Protein AF-A0AA91IYN9-F1 (afdb_monomer_lite)

pLDDT: mean 90.61, std 8.51, range [51.19, 97.06]

Structure (mmCIF, N/CA/C/O backbone):
data_AF-A0AA91IYN9-F1
#
_entry.id   AF-A0AA91IYN9-F1
#
loop_
_atom_site.group_PDB
_atom_site.id
_atom_site.type_symbol
_atom_site.label_atom_id
_atom_site.label_alt_id
_atom_site.label_comp_id
_atom_site.label_asym_id
_atom_site.label_entity_id
_atom_site.label_seq_id
_atom_site.pdbx_PDB_ins_code
_atom_site.Cartn_x
_atom_site.Cartn_y
_atom_site.Cartn_z
_atom_site.occupancy
_atom_site.B_iso_or_equiv
_atom_site.auth_seq_id
_atom_site.auth_comp_id
_atom_site.auth_asym_id
_atom_site.auth_atom_id
_atom_site.pdbx_PDB_model_num
ATOM 1 N N . MET A 1 1 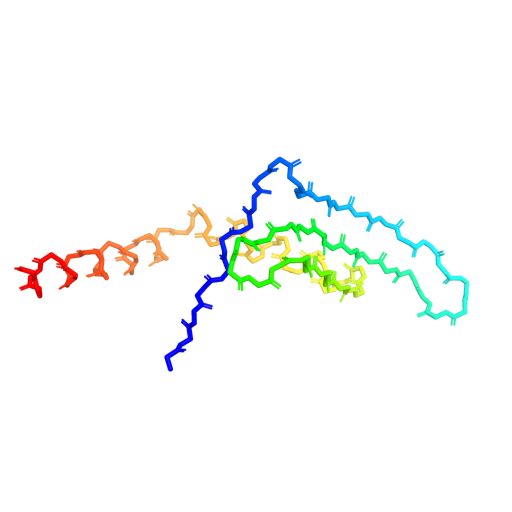? -7.279 22.866 3.675 1.00 51.19 1 MET A N 1
ATOM 2 C CA . MET A 1 1 ? -7.966 21.661 4.182 1.00 51.19 1 MET A CA 1
ATOM 3 C C . MET A 1 1 ? -7.450 20.498 3.352 1.00 51.19 1 MET A C 1
ATOM 5 O O . MET A 1 1 ? -7.600 20.550 2.140 1.00 51.19 1 MET A O 1
ATOM 9 N N . THR A 1 2 ? -6.720 19.555 3.948 1.00 65.19 2 THR A N 1
ATOM 10 C CA . THR A 1 2 ? -6.110 18.439 3.205 1.00 65.19 2 THR A CA 1
ATOM 11 C C . THR A 1 2 ? -7.116 17.298 3.141 1.00 65.19 2 THR A C 1
ATOM 13 O O . THR A 1 2 ? -7.446 16.724 4.176 1.00 65.19 2 THR A O 1
ATOM 16 N N . THR A 1 3 ? -7.636 16.998 1.953 1.00 79.62 3 THR A N 1
ATOM 17 C CA . THR A 1 3 ? -8.534 15.855 1.746 1.00 79.62 3 THR A CA 1
ATOM 18 C C . THR A 1 3 ? -7.703 14.579 1.685 1.00 79.62 3 THR A C 1
ATOM 20 O O . THR A 1 3 ? -6.750 14.494 0.912 1.00 79.62 3 THR A O 1
ATOM 23 N N . LEU A 1 4 ? -8.040 13.595 2.520 1.00 84.94 4 LEU A N 1
ATOM 24 C CA . LEU A 1 4 ? -7.430 12.270 2.443 1.00 84.94 4 LEU A CA 1
ATOM 25 C C . LEU A 1 4 ? -7.971 11.535 1.217 1.00 84.94 4 LEU A C 1
ATOM 27 O O . LEU A 1 4 ? -9.183 11.501 1.011 1.00 84.94 4 LEU A O 1
ATOM 31 N N . ILE A 1 5 ? -7.081 10.905 0.453 1.00 89.25 5 ILE A N 1
ATOM 32 C CA . ILE A 1 5 ? -7.486 9.972 -0.602 1.00 89.25 5 ILE A CA 1
ATOM 33 C C . ILE A 1 5 ? -8.174 8.751 0.026 1.00 89.25 5 ILE A C 1
ATOM 35 O O . ILE A 1 5 ? -7.782 8.289 1.102 1.00 89.25 5 ILE A O 1
ATOM 39 N N . GLN A 1 6 ? -9.210 8.250 -0.633 1.00 89.06 6 GLN A N 1
ATOM 40 C CA . GLN A 1 6 ? -9.983 7.059 -0.289 1.00 89.06 6 GLN A CA 1
ATOM 41 C C . GLN A 1 6 ? -9.965 6.119 -1.506 1.00 89.06 6 GLN A C 1
ATOM 43 O O . GLN A 1 6 ? -10.948 6.040 -2.246 1.00 89.06 6 GLN A O 1
ATOM 48 N N . PRO A 1 7 ? -8.828 5.446 -1.760 1.00 89.50 7 PRO A N 1
ATOM 49 C CA . PRO A 1 7 ? -8.668 4.618 -2.949 1.00 89.50 7 PRO A CA 1
ATOM 50 C C . PRO A 1 7 ? -9.654 3.445 -2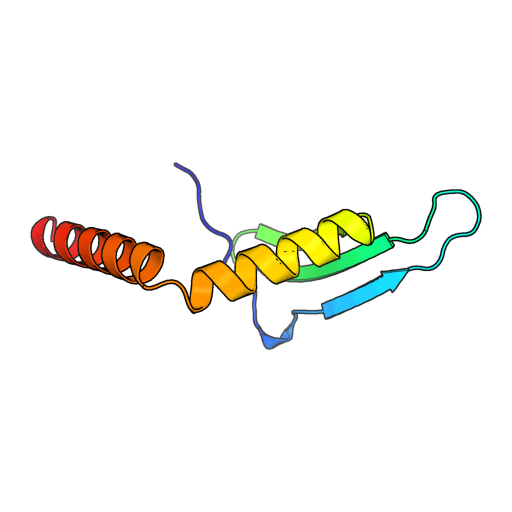.958 1.00 89.50 7 PRO A C 1
ATOM 52 O O . PRO A 1 7 ? -9.815 2.777 -1.935 1.00 89.50 7 PRO A O 1
ATOM 55 N N . ASP A 1 8 ? -10.267 3.159 -4.113 1.00 92.25 8 ASP A N 1
ATOM 56 C CA . ASP A 1 8 ? -11.109 1.972 -4.295 1.00 92.25 8 ASP A CA 1
ATOM 57 C C . ASP A 1 8 ? -10.243 0.709 -4.130 1.00 92.25 8 ASP A C 1
ATOM 59 O O . ASP A 1 8 ? -9.352 0.469 -4.961 1.00 92.25 8 ASP A O 1
ATOM 63 N N . PRO A 1 9 ? -10.503 -0.129 -3.105 1.00 90.94 9 PRO A N 1
ATOM 64 C CA . PRO A 1 9 ? -9.718 -1.331 -2.842 1.00 90.94 9 PRO A CA 1
ATOM 65 C C . PRO A 1 9 ? -9.661 -2.300 -4.027 1.00 90.94 9 PRO A C 1
ATOM 67 O O . PRO A 1 9 ? -8.675 -3.017 -4.176 1.00 90.94 9 PRO A O 1
ATOM 70 N N . ASN A 1 10 ? -10.681 -2.311 -4.892 1.00 95.06 10 ASN A N 1
ATOM 71 C CA . ASN A 1 10 ? -10.754 -3.209 -6.048 1.00 95.06 10 ASN A CA 1
ATOM 72 C C . ASN A 1 10 ? -9.868 -2.757 -7.216 1.00 95.06 10 ASN A C 1
ATOM 74 O O . ASN A 1 10 ? -9.591 -3.533 -8.132 1.00 95.06 10 ASN A O 1
ATOM 78 N N . THR A 1 11 ? -9.428 -1.499 -7.199 1.00 94.69 11 THR A N 1
ATOM 79 C CA . THR A 1 11 ? -8.571 -0.916 -8.240 1.00 94.69 11 THR A CA 1
ATOM 80 C C . THR A 1 11 ? -7.109 -0.830 -7.817 1.00 94.69 11 THR A C 1
ATOM 82 O O . THR A 1 11 ? -6.254 -0.540 -8.657 1.00 94.69 11 THR A O 1
ATOM 85 N N . LEU A 1 12 ? -6.810 -1.106 -6.540 1.00 94.88 12 LEU A N 1
ATOM 86 C CA . LEU A 1 12 ? -5.466 -1.028 -5.988 1.00 94.88 12 LEU A CA 1
ATOM 87 C C . LEU A 1 12 ? -4.551 -2.072 -6.640 1.00 94.88 12 LEU A C 1
ATOM 89 O O . LEU A 1 12 ? -4.781 -3.279 -6.556 1.00 94.88 12 LEU A O 1
ATOM 93 N N . ARG A 1 13 ? -3.477 -1.605 -7.275 1.00 96.25 13 ARG A N 1
ATOM 94 C CA . ARG A 1 13 ? -2.452 -2.437 -7.907 1.00 96.25 13 ARG A CA 1
ATOM 95 C C . ARG A 1 13 ? -1.072 -2.005 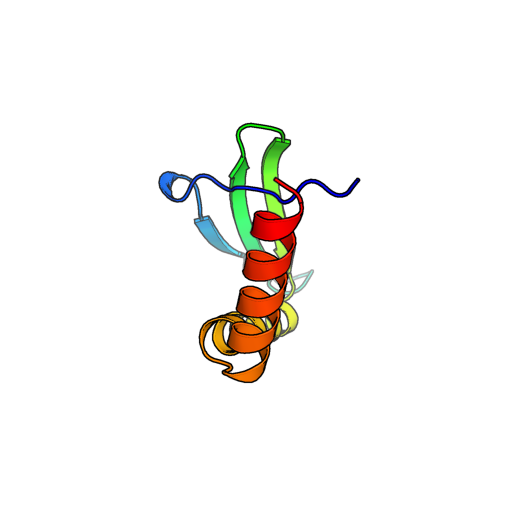-7.451 1.00 96.25 13 ARG A C 1
ATOM 97 O O . ARG A 1 13 ? -0.756 -0.818 -7.455 1.00 96.25 13 ARG A O 1
ATOM 104 N N . VAL A 1 14 ? -0.249 -2.987 -7.103 1.00 95.75 14 VAL A N 1
ATOM 105 C CA . VAL A 1 14 ? 1.173 -2.807 -6.810 1.00 95.75 14 VAL A CA 1
ATOM 106 C C . VAL A 1 14 ? 1.968 -3.512 -7.899 1.00 95.75 14 VAL A C 1
ATOM 108 O O . VAL A 1 14 ? 1.691 -4.672 -8.201 1.00 95.75 14 VAL A O 1
ATOM 111 N N . SER A 1 15 ? 2.945 -2.820 -8.480 1.00 96.50 15 SER A N 1
ATOM 112 C CA . SER A 1 15 ? 3.759 -3.348 -9.580 1.00 96.50 15 SER A CA 1
ATOM 113 C C . SER A 1 15 ? 5.239 -3.061 -9.359 1.00 96.50 15 SER A C 1
ATOM 115 O O . SER A 1 15 ? 5.594 -1.985 -8.879 1.00 96.50 15 SER A O 1
ATOM 117 N N . TYR A 1 16 ? 6.089 -4.008 -9.758 1.00 96.25 16 TYR A N 1
ATOM 118 C CA . TYR A 1 16 ? 7.540 -3.848 -9.851 1.00 96.25 16 TYR A CA 1
ATOM 119 C C . TYR A 1 16 ? 7.923 -3.576 -11.309 1.00 96.25 16 TYR A C 1
ATOM 121 O O . TYR A 1 16 ? 7.521 -4.320 -12.203 1.00 96.25 16 TYR A O 1
ATOM 129 N N . HIS A 1 17 ? 8.708 -2.533 -11.549 1.00 94.69 17 HIS A N 1
ATOM 130 C CA . HIS A 1 17 ? 9.144 -2.085 -12.869 1.00 94.69 17 HIS A CA 1
ATOM 131 C C . HIS A 1 17 ? 10.664 -2.175 -12.953 1.00 94.69 17 HIS A C 1
ATOM 133 O O . HIS A 1 17 ? 11.344 -1.245 -12.513 1.00 94.69 17 HIS A O 1
ATOM 139 N N . PRO A 1 18 ? 11.217 -3.266 -13.503 1.00 91.94 18 PRO A N 1
ATOM 140 C CA . PRO A 1 18 ? 12.655 -3.375 -13.647 1.00 91.94 18 PRO A CA 1
ATOM 141 C C . PRO A 1 18 ? 13.145 -2.423 -14.746 1.00 91.94 18 PRO A C 1
ATOM 143 O O . PRO A 1 18 ? 12.609 -2.431 -15.861 1.00 91.94 18 PRO A O 1
ATOM 146 N N . ARG A 1 19 ? 14.162 -1.603 -14.466 1.00 87.81 19 ARG A N 1
ATOM 147 C CA . ARG A 1 19 ? 14.757 -0.696 -15.464 1.00 87.81 19 ARG A CA 1
ATOM 148 C C . ARG A 1 19 ? 16.265 -0.623 -15.328 1.00 87.81 19 ARG A C 1
ATOM 150 O O . ARG A 1 19 ? 16.818 -0.171 -14.335 1.00 87.81 19 ARG A O 1
ATOM 157 N N . ARG A 1 20 ? 16.940 -0.973 -16.422 1.00 75.38 20 ARG A N 1
ATOM 158 C CA . ARG A 1 20 ? 18.403 -1.041 -16.479 1.00 75.38 20 ARG A CA 1
ATOM 159 C C . ARG A 1 20 ? 19.099 0.326 -16.386 1.00 75.38 20 ARG A C 1
ATOM 161 O O . ARG A 1 20 ? 20.243 0.370 -15.952 1.00 75.38 20 ARG A O 1
ATOM 168 N N . THR A 1 21 ? 18.462 1.407 -16.835 1.00 83.06 21 THR A N 1
ATOM 169 C CA . THR A 1 21 ? 19.078 2.748 -16.915 1.00 83.06 21 THR A CA 1
ATOM 170 C C . THR A 1 21 ? 18.780 3.624 -15.707 1.00 83.06 21 THR A C 1
ATOM 172 O O . THR A 1 21 ? 19.666 4.334 -15.245 1.00 83.06 21 THR A O 1
ATOM 175 N N . ASP A 1 22 ? 17.552 3.551 -15.195 1.00 80.06 22 ASP A N 1
ATOM 176 C CA . ASP A 1 22 ? 17.033 4.507 -14.206 1.00 80.06 22 ASP A CA 1
ATOM 177 C C . ASP A 1 22 ? 16.942 3.896 -12.797 1.00 80.06 22 ASP A C 1
ATOM 179 O O . ASP A 1 22 ? 16.562 4.579 -11.849 1.00 80.06 22 ASP A O 1
ATOM 183 N N . GLY A 1 23 ? 17.292 2.611 -12.667 1.00 88.12 23 GLY A N 1
ATOM 184 C CA . GLY A 1 23 ? 17.021 1.812 -11.481 1.00 88.12 23 GLY A CA 1
ATOM 185 C C . GLY A 1 23 ? 15.585 1.296 -11.460 1.00 88.12 23 GLY A C 1
ATOM 186 O O . GLY A 1 23 ? 14.687 1.825 -12.118 1.00 88.12 23 GLY A O 1
ATOM 187 N N . ASP A 1 24 ? 15.379 0.221 -10.712 1.00 95.06 24 ASP A N 1
ATOM 188 C CA . ASP A 1 24 ? 14.066 -0.392 -10.577 1.00 95.06 24 ASP A CA 1
ATOM 189 C C . ASP A 1 24 ? 13.094 0.545 -9.847 1.00 95.06 24 ASP A C 1
ATOM 191 O O . ASP A 1 24 ? 13.496 1.391 -9.047 1.00 95.06 24 ASP A O 1
ATOM 195 N N . ALA A 1 25 ? 11.797 0.397 -10.112 1.00 95.44 25 ALA A N 1
ATOM 196 C CA . ALA A 1 25 ? 10.763 1.203 -9.473 1.00 95.44 25 ALA A CA 1
ATOM 197 C C . ALA A 1 25 ? 9.587 0.348 -9.006 1.00 95.44 25 ALA A C 1
ATOM 199 O O . ALA A 1 25 ? 9.190 -0.611 -9.661 1.00 95.44 25 ALA A O 1
ATOM 200 N N . ILE A 1 26 ? 8.976 0.740 -7.894 1.00 96.56 26 ILE A N 1
ATOM 201 C CA . ILE A 1 26 ? 7.714 0.179 -7.409 1.00 96.56 26 ILE A CA 1
ATOM 202 C C . ILE A 1 26 ? 6.624 1.210 -7.638 1.00 96.56 26 ILE A C 1
ATOM 204 O O . ILE A 1 26 ? 6.815 2.373 -7.296 1.00 96.56 26 ILE A O 1
ATOM 208 N N . SER A 1 27 ? 5.471 0.811 -8.165 1.00 96.31 27 SER A N 1
ATOM 209 C CA . SER A 1 27 ? 4.317 1.706 -8.272 1.00 96.31 27 SER A CA 1
ATOM 210 C C . SER A 1 27 ? 3.114 1.193 -7.501 1.00 96.31 27 SER A C 1
ATOM 212 O O . SER A 1 27 ? 2.823 -0.002 -7.553 1.00 96.31 27 SER A O 1
ATOM 214 N N . ILE A 1 28 ? 2.362 2.114 -6.905 1.00 95.94 28 ILE A N 1
ATOM 215 C CA . ILE A 1 28 ? 0.993 1.896 -6.439 1.00 95.94 28 ILE A CA 1
ATOM 216 C C . ILE A 1 28 ? 0.055 2.664 -7.366 1.00 95.94 28 ILE A C 1
ATOM 218 O O . ILE A 1 28 ? 0.266 3.850 -7.621 1.00 95.94 28 ILE A O 1
ATOM 222 N N . GLN A 1 29 ? -0.976 1.988 -7.859 1.00 96.56 29 GLN A N 1
ATOM 223 C CA . GLN A 1 29 ? -2.032 2.568 -8.678 1.00 96.56 29 GLN A CA 1
ATOM 224 C C . GLN A 1 29 ? -3.394 2.277 -8.054 1.00 96.56 29 GLN A C 1
ATOM 226 O O . GLN A 1 29 ? -3.632 1.160 -7.609 1.00 96.56 29 GLN A O 1
ATOM 231 N N . CYS A 1 30 ? -4.289 3.256 -8.062 1.00 96.44 30 CYS A N 1
ATOM 232 C CA . CYS A 1 30 ? -5.681 3.108 -7.643 1.00 96.44 30 CYS A CA 1
ATOM 233 C C . CYS A 1 30 ? -6.543 4.198 -8.282 1.00 96.44 30 CYS A C 1
ATOM 235 O O . CYS A 1 30 ? -6.026 5.214 -8.747 1.00 96.44 30 CYS A O 1
ATOM 237 N N . ASP A 1 31 ? -7.853 3.993 -8.288 1.00 96.25 31 ASP A N 1
ATOM 238 C CA . ASP A 1 31 ? -8.823 5.023 -8.628 1.00 96.25 31 ASP A CA 1
ATOM 239 C C . ASP A 1 31 ? -9.456 5.561 -7.327 1.00 96.25 31 ASP A C 1
ATOM 241 O O . ASP A 1 31 ? -9.738 4.810 -6.391 1.00 96.25 31 ASP A O 1
ATOM 245 N N . ASP A 1 32 ? -9.641 6.876 -7.250 1.00 93.06 32 ASP A N 1
ATOM 246 C CA . ASP A 1 32 ? -10.289 7.587 -6.148 1.00 93.06 32 ASP A CA 1
ATOM 247 C C . ASP A 1 32 ? -11.493 8.384 -6.696 1.00 93.06 32 ASP A C 1
ATOM 249 O O . ASP A 1 32 ? -11.345 9.080 -7.705 1.00 93.06 32 ASP A O 1
ATOM 253 N N . PRO A 1 33 ? -12.685 8.330 -6.070 1.00 87.44 33 PRO A N 1
ATOM 254 C CA . PRO A 1 33 ? -13.877 9.001 -6.598 1.00 87.44 33 PRO A CA 1
ATOM 255 C C . PRO A 1 33 ? -13.759 10.526 -6.728 1.00 87.44 33 PRO A C 1
ATOM 257 O O . PRO A 1 33 ? -14.423 11.120 -7.575 1.00 87.44 33 PRO A O 1
ATOM 260 N N . ALA A 1 34 ? -12.949 11.167 -5.884 1.00 89.44 34 ALA A N 1
ATOM 261 C CA . ALA A 1 34 ? -12.775 12.616 -5.869 1.00 89.44 34 ALA A CA 1
ATOM 262 C C . ALA A 1 34 ? -11.600 13.083 -6.743 1.00 89.44 34 ALA A C 1
ATOM 264 O O . ALA A 1 34 ? -11.615 14.217 -7.220 1.00 89.44 34 ALA A O 1
ATOM 265 N N . HIS A 1 35 ? -10.596 12.229 -6.964 1.00 88.69 35 HIS A N 1
ATOM 266 C CA . HIS A 1 35 ? -9.335 12.614 -7.610 1.00 88.69 35 HIS A CA 1
ATOM 267 C C . HIS A 1 35 ? -9.041 11.855 -8.918 1.00 88.69 35 HIS A C 1
ATOM 269 O O . HIS A 1 35 ? -8.104 12.210 -9.632 1.00 88.69 35 HIS A O 1
ATOM 275 N N . GLY A 1 36 ? -9.835 10.840 -9.268 1.00 91.69 36 GLY A N 1
ATOM 276 C CA . GLY A 1 36 ? -9.611 9.987 -10.434 1.00 91.69 36 GLY A CA 1
ATOM 277 C C . GLY A 1 36 ? -8.475 8.986 -10.216 1.00 91.69 36 GLY A C 1
ATOM 278 O O . GLY A 1 36 ? -8.239 8.521 -9.102 1.00 91.69 36 GLY A O 1
ATOM 279 N N . ARG A 1 37 ? -7.771 8.622 -11.292 1.00 94.94 37 ARG A N 1
ATOM 280 C CA . ARG A 1 37 ? -6.662 7.664 -11.220 1.00 94.94 37 ARG A CA 1
ATOM 281 C C . ARG A 1 37 ? -5.421 8.292 -10.594 1.00 94.94 37 ARG A C 1
ATOM 283 O O . ARG A 1 37 ? -4.900 9.285 -11.095 1.00 94.94 37 ARG A O 1
ATOM 290 N N . ILE A 1 38 ? -4.890 7.632 -9.574 1.00 95.38 38 ILE A N 1
ATOM 291 C CA . ILE A 1 38 ? -3.670 8.002 -8.864 1.00 95.38 38 ILE A CA 1
ATOM 292 C C . ILE A 1 38 ? -2.598 6.952 -9.159 1.00 95.38 38 ILE A C 1
ATOM 294 O O . ILE A 1 38 ? -2.855 5.749 -9.097 1.00 95.38 38 ILE A O 1
ATOM 298 N N . ILE A 1 39 ? -1.386 7.408 -9.481 1.00 95.56 39 ILE A N 1
ATOM 299 C CA . ILE A 1 39 ? -0.203 6.558 -9.645 1.00 95.56 39 ILE A CA 1
ATOM 300 C C . ILE A 1 39 ? 0.936 7.196 -8.862 1.00 95.56 39 ILE A C 1
ATOM 302 O O . ILE A 1 39 ? 1.269 8.359 -9.085 1.00 95.56 39 ILE A O 1
ATOM 306 N N . ILE A 1 40 ? 1.541 6.432 -7.958 1.00 94.69 40 ILE A N 1
ATOM 307 C CA . ILE A 1 40 ? 2.695 6.868 -7.172 1.00 94.69 40 ILE A CA 1
ATOM 308 C C . ILE A 1 40 ? 3.815 5.864 -7.396 1.00 94.69 40 ILE A C 1
ATOM 310 O O . ILE A 1 40 ? 3.604 4.665 -7.228 1.00 94.69 40 ILE A O 1
ATOM 314 N N . ALA A 1 41 ? 4.987 6.355 -7.787 1.00 94.88 41 ALA A N 1
ATOM 315 C CA . ALA A 1 41 ? 6.181 5.546 -7.982 1.00 94.88 41 ALA A CA 1
ATOM 316 C C . ALA A 1 41 ? 7.217 5.837 -6.891 1.00 94.88 41 ALA A C 1
ATOM 318 O O . ALA A 1 41 ? 7.373 6.976 -6.450 1.00 94.88 41 ALA A O 1
ATOM 319 N N . PHE A 1 42 ? 7.934 4.798 -6.485 1.00 95.06 42 PHE A N 1
ATOM 320 C CA . PHE A 1 42 ? 8.955 4.817 -5.447 1.00 95.06 42 PHE A CA 1
ATOM 321 C C . PHE A 1 42 ? 10.187 4.050 -5.925 1.00 95.06 42 PHE A C 1
ATOM 323 O O . PHE A 1 42 ? 10.071 3.140 -6.750 1.00 95.06 42 PHE A O 1
ATOM 330 N N . THR A 1 43 ? 11.350 4.352 -5.348 1.00 95.62 43 THR A N 1
ATOM 331 C CA . THR A 1 43 ? 12.475 3.409 -5.401 1.00 95.62 43 THR A CA 1
ATOM 332 C C . THR A 1 43 ? 12.169 2.192 -4.513 1.00 95.62 43 THR A C 1
ATOM 334 O O . THR A 1 43 ? 11.338 2.303 -3.598 1.00 95.62 43 THR A O 1
ATOM 337 N N . PRO A 1 44 ? 12.816 1.033 -4.728 1.00 95.06 44 PRO A N 1
ATOM 338 C CA . PRO A 1 44 ? 12.604 -0.158 -3.909 1.00 95.06 44 PRO A CA 1
ATOM 339 C C . PRO A 1 44 ? 12.872 0.082 -2.418 1.00 95.06 44 PRO A C 1
ATOM 341 O O . PRO A 1 44 ? 12.098 -0.367 -1.577 1.00 95.06 44 PRO A O 1
ATOM 344 N N . GLU A 1 45 ? 13.907 0.854 -2.078 1.00 95.38 45 GLU A N 1
ATOM 345 C CA . GLU A 1 45 ? 14.276 1.160 -0.689 1.00 95.38 45 GLU A CA 1
ATOM 346 C C . GLU A 1 45 ? 13.213 2.021 -0.001 1.00 95.38 45 GLU A C 1
ATOM 348 O O . GLU A 1 45 ? 12.883 1.816 1.169 1.00 95.38 45 GLU A O 1
ATOM 353 N N . LEU A 1 46 ? 12.653 2.992 -0.729 1.00 95.81 46 LEU A N 1
ATOM 354 C CA . LEU A 1 46 ? 11.577 3.823 -0.204 1.00 95.81 46 LEU A CA 1
ATOM 355 C C . LEU A 1 46 ? 10.288 3.010 -0.035 1.00 95.81 46 LEU A C 1
ATOM 357 O O . LEU A 1 46 ? 9.601 3.177 0.973 1.00 95.81 46 LEU A O 1
ATOM 361 N N . ALA A 1 47 ? 9.977 2.122 -0.981 1.00 95.69 47 ALA A N 1
ATOM 362 C CA . ALA A 1 47 ? 8.815 1.243 -0.897 1.00 95.69 47 ALA A CA 1
ATOM 363 C C . ALA A 1 47 ? 8.899 0.297 0.314 1.00 95.69 47 ALA A C 1
ATOM 365 O O . ALA A 1 47 ? 7.927 0.184 1.061 1.00 95.69 47 ALA A O 1
ATOM 366 N 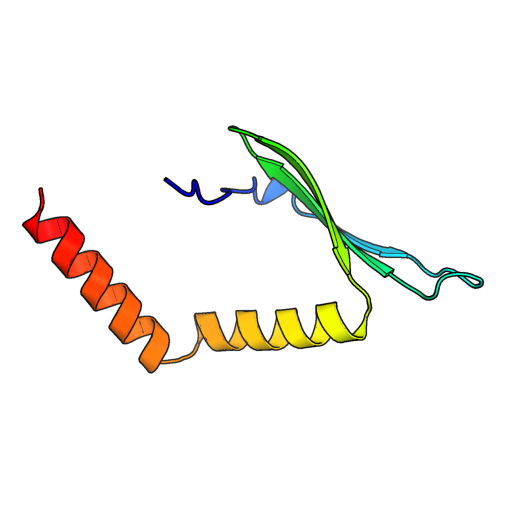N . ASP A 1 48 ? 10.060 -0.314 0.557 1.00 95.62 48 ASP A N 1
ATOM 367 C CA . ASP A 1 48 ? 10.297 -1.192 1.711 1.00 95.62 48 ASP A CA 1
ATOM 368 C C . ASP A 1 48 ? 10.152 -0.443 3.046 1.00 95.62 48 ASP A C 1
ATOM 370 O O . ASP A 1 48 ? 9.432 -0.860 3.965 1.00 95.62 48 ASP A O 1
ATOM 374 N N . ARG A 1 49 ? 10.745 0.754 3.128 1.00 97.06 49 ARG A N 1
ATOM 375 C CA . ARG A 1 49 ? 10.604 1.612 4.306 1.00 97.06 49 ARG A CA 1
ATOM 376 C C . ARG A 1 49 ? 9.150 2.022 4.544 1.00 97.06 49 ARG A C 1
ATOM 378 O O . ARG A 1 49 ? 8.696 2.001 5.689 1.00 97.06 49 ARG A O 1
ATOM 385 N N . LEU A 1 50 ? 8.413 2.391 3.494 1.00 95.44 50 LEU A N 1
ATOM 386 C CA . LEU A 1 50 ? 6.992 2.731 3.597 1.00 95.44 50 LEU A CA 1
ATOM 387 C C . LEU A 1 50 ? 6.157 1.531 4.048 1.00 95.44 50 LEU A C 1
ATOM 389 O O . LEU A 1 50 ? 5.314 1.697 4.927 1.00 95.44 50 LEU A O 1
ATOM 393 N N . ALA A 1 51 ? 6.417 0.332 3.523 1.00 94.25 51 ALA A N 1
ATOM 394 C CA . ALA A 1 51 ? 5.732 -0.886 3.947 1.00 94.25 51 ALA A CA 1
ATOM 395 C C . ALA A 1 51 ? 5.914 -1.135 5.454 1.00 94.25 51 ALA A C 1
ATOM 397 O O . ALA A 1 51 ? 4.938 -1.366 6.170 1.00 94.25 51 ALA A O 1
ATOM 398 N N . THR A 1 52 ? 7.140 -0.975 5.959 1.00 96.00 52 THR A N 1
ATOM 399 C CA . THR A 1 52 ? 7.448 -1.102 7.392 1.00 96.00 52 THR A CA 1
ATOM 400 C C . THR A 1 52 ? 6.717 -0.055 8.238 1.00 96.00 52 THR A C 1
ATOM 402 O O . THR A 1 52 ? 6.145 -0.375 9.286 1.00 96.00 52 THR A O 1
ATOM 405 N N . LEU A 1 53 ? 6.700 1.206 7.792 1.00 95.88 53 LEU A N 1
ATOM 406 C CA . LEU A 1 53 ? 6.005 2.288 8.494 1.00 95.88 53 LEU A CA 1
ATOM 407 C C . LEU A 1 53 ? 4.488 2.069 8.524 1.00 95.88 53 LEU A C 1
ATOM 409 O O . LEU A 1 53 ? 3.873 2.266 9.570 1.00 95.88 53 LEU A O 1
ATOM 413 N N . LEU A 1 54 ? 3.892 1.623 7.416 1.00 93.38 54 LEU A N 1
ATOM 414 C CA . LEU A 1 54 ? 2.465 1.309 7.334 1.00 93.38 54 LEU A CA 1
ATOM 415 C C . LEU A 1 54 ? 2.101 0.129 8.244 1.00 93.38 54 LEU A C 1
ATOM 417 O O . LEU A 1 54 ? 1.155 0.229 9.025 1.00 93.38 54 LEU A O 1
ATOM 421 N N . ALA A 1 55 ? 2.891 -0.948 8.229 1.00 94.44 55 ALA A N 1
ATOM 422 C CA . ALA A 1 55 ? 2.700 -2.079 9.136 1.00 94.44 55 ALA A CA 1
ATOM 423 C C . ALA A 1 55 ? 2.774 -1.639 10.610 1.00 94.44 55 ALA A C 1
ATOM 425 O O . ALA A 1 55 ? 1.900 -1.973 11.416 1.00 94.44 55 ALA A O 1
ATOM 426 N N . THR A 1 56 ? 3.756 -0.798 10.947 1.00 94.12 56 THR A N 1
ATOM 427 C CA . THR A 1 56 ? 3.895 -0.219 12.292 1.00 94.12 56 THR A CA 1
ATOM 428 C C . THR A 1 56 ? 2.690 0.647 12.657 1.00 94.12 56 THR A C 1
ATOM 430 O O . THR A 1 56 ? 2.184 0.563 13.775 1.00 94.12 56 THR A O 1
ATOM 433 N N . ALA A 1 57 ? 2.185 1.458 11.724 1.00 92.69 57 ALA A N 1
ATOM 434 C CA . ALA A 1 57 ? 1.029 2.317 11.958 1.00 92.69 57 ALA A CA 1
ATOM 435 C C . ALA A 1 57 ? -0.233 1.527 12.326 1.00 92.69 57 ALA A C 1
ATOM 437 O O . ALA A 1 57 ? -0.994 1.964 13.186 1.00 92.69 57 ALA A O 1
ATOM 438 N N . THR A 1 58 ? -0.425 0.348 11.729 1.00 92.44 58 THR A N 1
ATOM 439 C CA . THR A 1 58 ? -1.593 -0.508 12.003 1.00 92.44 58 THR A CA 1
ATOM 440 C C . THR A 1 58 ? -1.502 -1.315 13.298 1.00 92.44 58 THR A C 1
ATOM 442 O O . THR A 1 58 ? -2.527 -1.762 13.804 1.00 92.44 58 THR A O 1
ATOM 445 N N . THR A 1 59 ? -0.302 -1.495 13.854 1.00 92.81 59 THR A N 1
ATOM 446 C CA . THR A 1 59 ? -0.063 -2.386 15.006 1.00 92.81 59 THR A CA 1
ATOM 447 C C . THR A 1 59 ? 0.449 -1.664 16.254 1.00 92.81 59 THR A C 1
ATOM 449 O O . THR A 1 59 ? 0.482 -2.248 17.334 1.00 92.81 59 THR A O 1
ATOM 452 N N . SER A 1 60 ? 0.829 -0.388 16.145 1.00 94.31 60 SER A N 1
ATOM 453 C CA . SER A 1 60 ? 1.381 0.393 17.254 1.00 94.31 60 SER A CA 1
ATOM 454 C C . SER A 1 60 ? 0.306 0.832 18.261 1.00 94.31 60 SER A C 1
ATOM 456 O O . SER A 1 60 ? -0.577 1.621 17.903 1.00 94.31 60 SER A O 1
ATOM 458 N N . PRO A 1 61 ? 0.421 0.456 19.554 1.00 93.50 61 PRO A N 1
ATOM 459 C CA . PRO A 1 61 ? -0.505 0.909 20.597 1.00 93.50 61 PRO A CA 1
ATOM 460 C C . PRO A 1 61 ? -0.535 2.432 20.753 1.00 93.50 61 PRO A C 1
ATOM 462 O O . PRO A 1 61 ? -1.580 3.017 21.027 1.00 93.50 61 PRO A O 1
ATOM 465 N N . ARG A 1 62 ? 0.607 3.099 20.536 1.00 93.81 62 ARG A N 1
ATOM 466 C CA . ARG A 1 62 ? 0.713 4.562 20.628 1.00 93.81 62 ARG A CA 1
ATOM 467 C C . ARG A 1 62 ? -0.078 5.258 19.522 1.00 93.81 62 ARG A C 1
ATOM 469 O O . ARG A 1 62 ? -0.713 6.276 19.782 1.00 93.81 62 ARG A O 1
ATOM 476 N N . ILE A 1 63 ? -0.032 4.720 18.302 1.00 91.38 63 ILE A N 1
ATOM 477 C CA . ILE A 1 63 ? -0.789 5.265 17.167 1.00 91.38 63 ILE A CA 1
ATOM 478 C C . ILE A 1 63 ? -2.282 4.986 17.355 1.00 91.38 63 ILE A C 1
ATOM 480 O O . ILE A 1 63 ? -3.090 5.887 17.144 1.00 91.38 63 ILE A O 1
ATOM 484 N N . GLY A 1 64 ? -2.641 3.796 17.848 1.00 90.06 64 GLY A N 1
ATOM 485 C CA . GLY A 1 64 ? -4.017 3.466 18.231 1.00 90.06 64 GLY A CA 1
ATOM 486 C C . GLY A 1 64 ? -4.594 4.443 19.260 1.00 90.06 64 GLY A C 1
ATOM 487 O O . GLY A 1 64 ? -5.634 5.046 19.011 1.00 90.06 64 GLY A O 1
ATOM 488 N N . ALA A 1 65 ? -3.873 4.692 20.358 1.00 92.75 65 ALA A N 1
ATOM 489 C CA . ALA A 1 65 ? -4.305 5.629 21.397 1.00 92.75 65 ALA A CA 1
ATOM 490 C C . ALA A 1 65 ? -4.509 7.059 20.861 1.00 92.75 65 ALA A C 1
ATOM 492 O O . ALA A 1 65 ? -5.495 7.714 21.198 1.00 92.75 65 ALA A O 1
ATOM 493 N N . ALA A 1 66 ? -3.614 7.537 19.991 1.00 91.00 66 ALA A N 1
ATOM 494 C CA . ALA A 1 66 ? -3.767 8.844 19.352 1.00 91.00 66 ALA A CA 1
ATOM 495 C C . ALA A 1 66 ? -5.000 8.896 18.426 1.00 91.00 66 ALA A C 1
ATOM 497 O O . ALA A 1 66 ? -5.734 9.885 18.421 1.00 91.00 66 ALA A O 1
ATOM 498 N N . ALA A 1 67 ? -5.264 7.825 17.671 1.00 91.00 67 ALA A N 1
ATOM 499 C CA . ALA A 1 67 ? -6.457 7.726 16.832 1.00 91.00 67 ALA A CA 1
ATOM 500 C C . ALA A 1 67 ? -7.750 7.717 17.667 1.00 91.00 67 ALA A C 1
ATOM 502 O O . ALA A 1 67 ? -8.734 8.347 17.278 1.00 91.00 67 ALA A O 1
ATOM 503 N N . ASP A 1 68 ? -7.753 7.059 18.827 1.00 92.31 68 ASP A N 1
ATOM 504 C CA . ASP A 1 68 ? -8.905 7.040 19.735 1.00 92.31 68 ASP A CA 1
ATOM 505 C C . ASP A 1 68 ? -9.186 8.410 20.356 1.00 92.31 68 ASP A C 1
ATOM 507 O O . ASP A 1 68 ? -10.345 8.823 20.423 1.00 92.31 68 ASP A O 1
ATOM 511 N N . GLN A 1 69 ? -8.144 9.159 20.723 1.00 91.75 69 GLN A N 1
ATOM 512 C CA . GLN A 1 69 ? -8.286 10.546 21.179 1.00 91.75 69 GLN A CA 1
ATOM 513 C C . GLN A 1 69 ? -8.911 11.437 20.099 1.00 91.75 69 GLN A C 1
ATOM 515 O O . GLN A 1 69 ? -9.823 12.210 20.389 1.00 91.75 69 GLN A O 1
ATOM 520 N N . LEU A 1 70 ? -8.480 11.293 18.840 1.00 90.00 70 LEU A N 1
ATOM 521 C CA . LEU A 1 70 ? -9.075 12.025 17.718 1.00 90.00 70 LEU A CA 1
ATOM 522 C C . LEU A 1 70 ? -10.553 11.662 17.517 1.00 90.00 70 LEU A C 1
ATOM 524 O O . LEU A 1 70 ? -11.378 12.552 17.318 1.00 90.00 70 LEU A O 1
ATOM 528 N N . ARG A 1 71 ? -10.909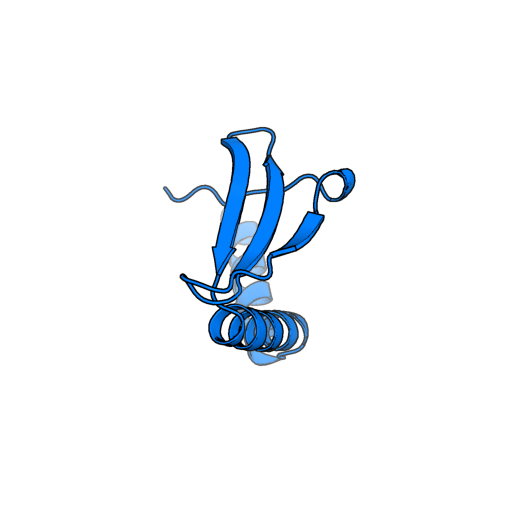 10.374 17.610 1.00 92.00 71 ARG A N 1
ATOM 529 C CA . ARG A 1 71 ? -12.310 9.922 17.529 1.00 92.00 71 ARG A CA 1
ATOM 530 C C . ARG A 1 71 ? -13.158 10.484 18.668 1.00 92.00 71 ARG A C 1
ATOM 532 O O 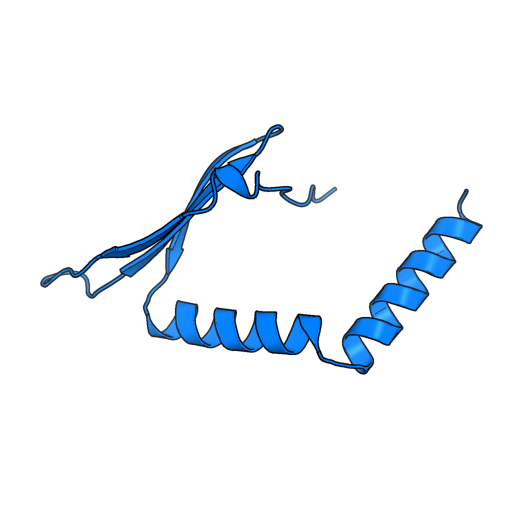. ARG A 1 71 ? -14.311 10.831 18.431 1.00 92.00 71 ARG A O 1
ATOM 539 N N . ALA A 1 72 ? -12.616 10.558 19.884 1.00 91.12 72 ALA A N 1
ATOM 540 C CA . ALA A 1 72 ? -13.307 11.141 21.032 1.00 91.12 72 ALA A CA 1
ATOM 541 C C . ALA A 1 72 ? -13.583 12.637 20.809 1.00 91.12 72 ALA A C 1
ATOM 543 O O . ALA A 1 72 ? -14.739 13.049 20.863 1.00 91.12 72 ALA A O 1
ATOM 544 N N . ALA A 1 73 ? -12.564 13.408 20.416 1.00 90.75 73 ALA A N 1
ATOM 545 C CA . ALA A 1 73 ? -12.710 14.833 20.112 1.00 90.75 73 ALA A CA 1
ATOM 546 C C . ALA A 1 73 ? -13.734 15.102 18.988 1.00 90.75 73 ALA A C 1
ATOM 548 O O . ALA A 1 73 ? -14.515 16.047 19.053 1.00 90.75 73 ALA A O 1
ATOM 549 N N . GLN A 1 74 ? -13.783 14.244 17.963 1.00 89.00 74 GLN A N 1
ATOM 550 C CA . GLN A 1 74 ? -14.773 14.351 16.884 1.00 89.00 74 GLN A CA 1
ATOM 551 C C . GLN A 1 74 ? -16.216 14.102 17.346 1.00 89.00 74 GLN A C 1
ATOM 553 O O . GLN A 1 74 ? -17.137 14.645 16.740 1.00 89.00 74 GLN A O 1
ATOM 558 N N . ARG A 1 75 ? -16.430 13.281 18.385 1.00 84.94 75 ARG A N 1
ATOM 559 C CA . ARG A 1 75 ? -17.766 13.047 18.963 1.00 84.94 75 ARG A CA 1
ATOM 560 C C . ARG A 1 75 ? -18.244 14.240 19.780 1.00 84.94 75 ARG A C 1
ATOM 562 O O . ARG A 1 75 ? -19.428 14.527 19.749 1.00 84.94 75 ARG A O 1
ATOM 569 N N . GLU A 1 76 ? -17.340 14.906 20.492 1.00 81.69 76 GLU A N 1
ATOM 570 C CA . GLU A 1 76 ? -17.658 16.068 21.335 1.00 81.69 76 GLU A CA 1
ATOM 571 C C . GLU A 1 76 ? -17.969 17.330 20.517 1.00 81.69 76 GLU A C 1
ATOM 573 O O . GLU A 1 76 ? -18.742 18.176 20.954 1.00 81.69 76 GLU A O 1
ATOM 578 N N . CYS A 1 77 ? -17.401 17.451 19.313 1.00 67.88 77 CYS A N 1
ATOM 579 C CA . CYS A 1 77 ? -17.687 18.545 18.379 1.00 67.88 77 CYS A CA 1
ATOM 580 C C . CYS A 1 77 ? -18.988 18.371 17.568 1.00 67.88 77 CYS A C 1
ATOM 582 O O . CYS A 1 77 ? -19.246 19.192 16.683 1.00 67.88 77 CYS A O 1
ATOM 584 N N . ARG A 1 78 ? -19.768 17.308 17.800 1.00 54.69 78 ARG A N 1
ATOM 585 C CA . ARG A 1 78 ? -20.988 16.984 17.047 1.00 54.69 78 ARG A CA 1
ATOM 586 C C . ARG A 1 78 ? -22.227 17.105 17.922 1.00 54.69 78 ARG A C 1
ATOM 588 O O . ARG A 1 78 ? -23.238 17.605 17.383 1.00 54.69 78 ARG A O 1
#

Secondary structure (DSSP, 8-state):
--PPP---TTT-EEEEE--TTT--EEEEEEEETTTEEEEEEE-HHHHHHHHHHHHHHHH-HHHHHHHHHHHHHHHHT-

Organism: NCBI:txid512402

Sequence (78 aa):
MTTLIQPDPNTLRVSYHPRRTDGDAISIQCDDPAHGRIIIAFTPELADRLATLLATATTSPRIGAAADQLRAAQRECR

Radius of gyration: 16.58 Å; chains: 1; bounding box: 40×26×38 Å

Foldseek 3Di:
DDDDFDFDPVFWDWDWAQDPPPGIKIWTWTQGPVPGIDIDIDHPVVVVVVVVVVVCCVPPPVNVVVVVVVVVVVVVVD